Protein AF-A0A8T5QC05-F1 (afdb_monomer_lite)

Foldseek 3Di:
DDLLVLLVVLVVLVVPDDQAADPPCVPDVVRPRDHDQDDDPPDVQNVVDPPDDHDDDPVSDRDPQQPCADSVQAREDEDDAPVSVVPDDPRHDYDHDPPHDPVRVVVNVVD

Secondary structure (DSSP, 8-state):
--HHHHHHHHHHHHHT------TTTTT-TTS-SS------TT-TTTTT-TTSPPPP-GGGPPPSTTTT--TTSPEEEEE-SHHHHHT--TTEEEEE-TTS-HHHHHHHH--

pLDDT: mean 92.65, std 3.86, range [68.88, 96.19]

Structure (mmCIF, N/CA/C/O backbone):
data_AF-A0A8T5QC05-F1
#
_entry.id   AF-A0A8T5QC05-F1
#
loop_
_atom_site.group_PDB
_atom_site.id
_atom_site.type_symbol
_atom_site.label_atom_id
_atom_site.label_alt_id
_atom_site.label_comp_id
_atom_site.label_asym_id
_atom_site.label_entity_id
_atom_site.label_seq_id
_atom_site.pdbx_PDB_ins_code
_atom_site.Cartn_x
_atom_site.Cartn_y
_atom_site.Cartn_z
_atom_site.occupancy
_atom_site.B_iso_or_equiv
_atom_site.auth_seq_id
_atom_site.auth_comp_id
_atom_site.auth_asym_id
_atom_site.auth_atom_id
_atom_site.pdbx_PDB_model_num
ATOM 1 N N . MET A 1 1 ? -12.093 -22.118 -0.778 1.00 68.88 1 MET A N 1
ATOM 2 C CA . MET A 1 1 ? -10.761 -21.920 -0.164 1.00 68.88 1 MET A CA 1
ATOM 3 C C . MET A 1 1 ? -10.955 -20.990 1.009 1.00 68.88 1 MET A C 1
ATOM 5 O O . MET A 1 1 ? -11.491 -19.902 0.806 1.00 68.88 1 MET A O 1
ATOM 9 N N . GLU A 1 2 ? -10.566 -21.423 2.201 1.00 86.88 2 GLU A N 1
ATOM 10 C CA . GLU A 1 2 ? -10.813 -20.669 3.425 1.00 86.88 2 GLU A CA 1
ATOM 11 C C . GLU A 1 2 ? -10.069 -19.327 3.436 1.00 86.88 2 GLU A C 1
ATOM 13 O O . GLU A 1 2 ? -8.994 -19.164 2.840 1.00 86.88 2 GLU A O 1
ATOM 18 N N . LYS A 1 3 ? -10.634 -18.336 4.137 1.00 84.56 3 LYS A N 1
ATOM 19 C CA . LYS A 1 3 ? -10.082 -16.968 4.222 1.00 84.56 3 LYS A CA 1
ATOM 20 C C . LYS A 1 3 ? -8.624 -16.969 4.705 1.00 84.56 3 LYS A C 1
ATOM 22 O O . LYS A 1 3 ? -7.796 -16.204 4.200 1.00 84.56 3 LYS A O 1
ATOM 27 N N . ASN A 1 4 ? -8.298 -17.868 5.631 1.00 89.06 4 ASN A N 1
ATOM 28 C CA . ASN A 1 4 ? -6.956 -18.034 6.186 1.00 89.06 4 ASN A CA 1
ATOM 29 C C . ASN A 1 4 ? -5.946 -18.553 5.152 1.00 89.06 4 ASN A C 1
ATOM 31 O O . ASN A 1 4 ? -4.816 -18.059 5.085 1.00 89.06 4 ASN A O 1
ATOM 35 N N . ASP A 1 5 ? -6.352 -19.472 4.280 1.00 92.19 5 ASP A N 1
ATOM 36 C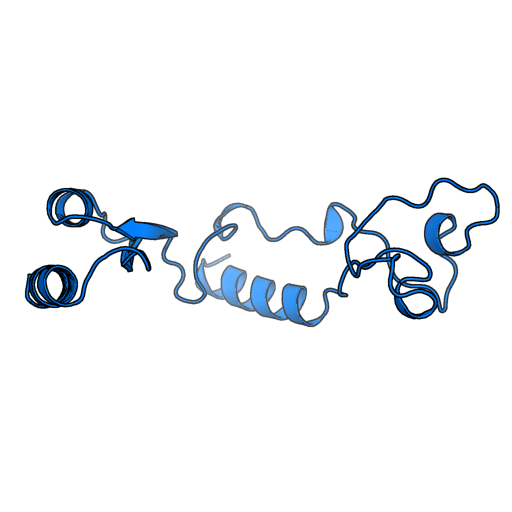 CA . ASP A 1 5 ? -5.483 -20.002 3.226 1.00 92.19 5 ASP A CA 1
ATOM 37 C C . ASP A 1 5 ? -5.204 -18.955 2.152 1.00 92.19 5 ASP A C 1
ATOM 39 O O . ASP A 1 5 ? -4.066 -18.796 1.696 1.00 92.19 5 ASP A O 1
ATOM 43 N N . LEU A 1 6 ? -6.214 -18.149 1.813 1.00 93.25 6 LEU A N 1
ATOM 44 C CA . LEU A 1 6 ? -6.046 -17.007 0.920 1.00 93.25 6 LEU A CA 1
ATOM 45 C C . LEU A 1 6 ? -5.050 -15.985 1.496 1.00 93.25 6 LEU A C 1
ATOM 47 O O . LEU A 1 6 ? -4.198 -15.472 0.761 1.00 93.25 6 LEU A O 1
ATOM 51 N N . LEU A 1 7 ? -5.092 -15.716 2.806 1.00 93.50 7 LEU A N 1
ATOM 52 C CA . LEU A 1 7 ? -4.121 -14.842 3.479 1.00 93.50 7 LEU A CA 1
ATOM 53 C C . LEU A 1 7 ? -2.693 -15.406 3.420 1.00 93.50 7 LEU A C 1
ATOM 55 O O . LEU A 1 7 ? -1.759 -14.663 3.084 1.00 93.50 7 LEU A O 1
ATOM 59 N N . LYS A 1 8 ? -2.514 -16.713 3.655 1.00 93.44 8 LYS A N 1
ATOM 60 C CA . LYS A 1 8 ? -1.215 -17.398 3.508 1.00 93.44 8 LYS A CA 1
ATOM 61 C C . LYS A 1 8 ? -0.698 -17.311 2.068 1.00 93.44 8 LYS A C 1
ATOM 63 O O . LYS A 1 8 ? 0.450 -16.915 1.836 1.00 93.44 8 LYS A O 1
ATOM 68 N N . LEU A 1 9 ? -1.560 -17.575 1.083 1.00 93.62 9 LEU A N 1
ATOM 69 C CA . LEU A 1 9 ? -1.239 -17.450 -0.340 1.00 93.62 9 LEU A CA 1
ATOM 70 C C . LEU A 1 9 ? -0.815 -16.020 -0.700 1.00 93.62 9 LEU A C 1
ATOM 72 O O . LEU A 1 9 ? 0.171 -15.819 -1.416 1.00 93.62 9 LEU A O 1
ATOM 76 N N . ARG A 1 10 ? -1.521 -15.007 -0.182 1.00 94.38 10 ARG A N 1
ATOM 77 C CA . ARG A 1 10 ? -1.174 -13.592 -0.376 1.00 94.38 10 ARG A CA 1
ATOM 78 C C . ARG A 1 10 ? 0.20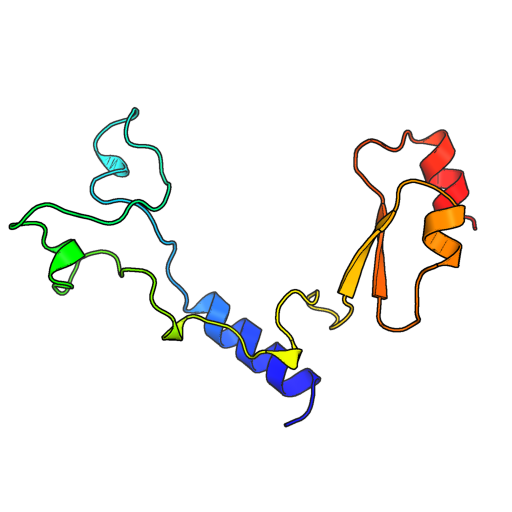9 -13.276 0.157 1.00 94.38 10 ARG A C 1
ATOM 80 O O . ARG A 1 10 ? 0.972 -12.624 -0.554 1.00 94.38 10 ARG A O 1
ATOM 87 N N . LYS A 1 11 ? 0.529 -13.739 1.370 1.00 94.25 11 LYS A N 1
ATOM 88 C CA . LYS A 1 11 ? 1.850 -13.558 1.985 1.00 94.25 11 LYS A CA 1
ATOM 89 C C . LYS A 1 11 ? 2.932 -14.137 1.071 1.00 94.25 11 LYS A C 1
ATOM 91 O O . LYS A 1 11 ? 3.820 -13.397 0.657 1.00 94.25 11 LYS A O 1
ATOM 96 N N . ARG A 1 12 ? 2.776 -15.390 0.626 1.00 94.25 12 ARG A N 1
ATOM 97 C CA . ARG A 1 12 ? 3.710 -16.062 -0.302 1.00 94.25 12 ARG A CA 1
ATOM 98 C C . ARG A 1 12 ? 3.853 -15.349 -1.655 1.00 94.25 12 ARG A C 1
ATOM 100 O O . ARG A 1 12 ? 4.949 -15.272 -2.203 1.00 94.25 12 ARG A O 1
ATOM 107 N N . ARG A 1 13 ? 2.762 -14.823 -2.224 1.00 94.19 13 ARG A N 1
ATOM 108 C CA . ARG A 1 13 ? 2.809 -14.067 -3.492 1.00 94.19 13 ARG A CA 1
ATOM 109 C C . ARG A 1 13 ? 3.475 -12.700 -3.325 1.00 94.19 13 ARG A C 1
ATOM 111 O O . ARG A 1 13 ? 4.191 -12.263 -4.220 1.00 94.19 13 ARG A O 1
ATOM 118 N N . LYS A 1 14 ? 3.237 -12.017 -2.201 1.00 92.88 14 LYS A N 1
ATOM 119 C CA . LYS A 1 14 ? 3.812 -10.697 -1.903 1.00 92.88 14 LYS A CA 1
ATOM 120 C C . LYS A 1 14 ? 5.309 -10.771 -1.615 1.00 92.88 14 LYS A C 1
ATOM 122 O O . LYS A 1 14 ? 6.011 -9.882 -2.072 1.00 92.88 14 LYS A O 1
ATOM 127 N N . THR A 1 15 ? 5.796 -11.817 -0.947 1.00 94.12 15 THR A N 1
ATOM 128 C CA . THR A 1 15 ? 7.241 -11.995 -0.700 1.00 94.12 15 THR A CA 1
ATOM 129 C C . THR A 1 15 ? 8.030 -12.187 -1.994 1.00 94.12 15 THR A C 1
ATOM 131 O O . THR A 1 15 ? 9.107 -11.628 -2.145 1.00 94.12 15 THR A O 1
ATOM 134 N N . LYS A 1 16 ? 7.470 -12.912 -2.970 1.00 93.38 16 LYS A N 1
ATOM 135 C CA . LYS A 1 16 ? 8.078 -13.092 -4.302 1.00 93.38 16 LYS A CA 1
ATOM 136 C C . LYS A 1 16 ? 7.898 -11.892 -5.238 1.00 93.38 16 LYS A C 1
ATOM 138 O O . LYS A 1 16 ? 8.464 -11.871 -6.331 1.00 93.38 16 LYS A O 1
ATOM 143 N N . LYS A 1 17 ? 7.058 -10.918 -4.875 1.00 94.94 17 LYS A N 1
ATOM 144 C CA . LYS A 1 17 ? 6.738 -9.781 -5.738 1.00 94.94 17 LYS A CA 1
ATOM 145 C C . LYS A 1 17 ? 7.923 -8.805 -5.759 1.00 94.94 17 LYS A C 1
ATOM 147 O O . LYS A 1 17 ? 8.301 -8.310 -4.702 1.00 94.94 17 LYS A O 1
ATOM 152 N N . PRO A 1 18 ? 8.470 -8.461 -6.937 1.00 94.12 18 PRO A N 1
ATOM 153 C CA . PRO A 1 18 ? 9.566 -7.508 -7.016 1.00 94.12 18 PRO A CA 1
ATOM 154 C C . PRO A 1 18 ? 9.096 -6.082 -6.709 1.00 94.12 18 PRO A C 1
ATOM 156 O O . PRO A 1 18 ? 7.941 -5.713 -6.947 1.00 94.12 18 PRO A O 1
ATOM 159 N N . ASN A 1 19 ? 10.034 -5.248 -6.261 1.00 94.44 19 ASN A N 1
ATOM 160 C CA . ASN A 1 19 ? 9.819 -3.810 -6.158 1.00 94.44 19 ASN A CA 1
ATOM 161 C C . ASN A 1 19 ? 9.782 -3.190 -7.560 1.00 94.44 19 ASN A C 1
ATOM 163 O O . ASN A 1 19 ? 10.777 -3.196 -8.290 1.00 94.44 19 ASN A O 1
ATOM 167 N N . PHE A 1 20 ? 8.632 -2.633 -7.940 1.00 95.88 20 PHE A N 1
ATOM 168 C CA . PHE A 1 20 ? 8.461 -1.985 -9.239 1.00 95.88 20 PHE A CA 1
ATOM 169 C C . PHE A 1 20 ? 9.086 -0.591 -9.233 1.00 95.88 20 PHE A C 1
ATOM 171 O O . PHE A 1 20 ? 8.517 0.372 -8.722 1.00 95.88 20 PHE A O 1
ATOM 178 N N . ILE A 1 21 ? 10.268 -0.484 -9.828 1.00 95.25 21 ILE A N 1
ATOM 179 C CA . ILE A 1 21 ? 11.066 0.742 -9.866 1.00 95.25 21 ILE A CA 1
ATOM 180 C C . ILE A 1 21 ? 11.339 1.102 -11.330 1.00 95.25 21 ILE A C 1
ATOM 182 O O . ILE A 1 21 ? 11.590 0.204 -12.135 1.00 95.25 21 ILE A O 1
ATOM 186 N N . ARG A 1 22 ? 11.308 2.398 -11.687 1.00 95.12 22 ARG A N 1
ATOM 187 C CA . ARG A 1 22 ? 11.676 2.853 -13.039 1.00 95.12 22 ARG A CA 1
ATOM 188 C C . ARG A 1 22 ? 13.093 2.416 -13.416 1.00 95.12 22 ARG A C 1
ATOM 190 O O . ARG A 1 22 ? 13.973 2.258 -12.565 1.00 95.12 22 ARG A O 1
ATOM 197 N N . GLN A 1 23 ? 13.301 2.273 -14.720 1.00 93.75 23 GLN A N 1
ATOM 198 C CA . GLN A 1 23 ? 14.616 2.057 -15.309 1.00 93.75 23 GLN A CA 1
ATOM 199 C C . GLN A 1 23 ? 15.596 3.164 -14.864 1.00 93.75 23 GLN A C 1
ATOM 201 O O . GLN A 1 23 ? 15.201 4.321 -14.710 1.00 93.75 23 GLN A O 1
ATOM 206 N N . ASP A 1 24 ? 16.857 2.780 -14.636 1.00 91.75 24 ASP A N 1
ATOM 207 C CA . ASP A 1 24 ? 17.990 3.675 -14.352 1.00 91.75 24 ASP A CA 1
ATOM 208 C C . ASP A 1 24 ? 17.851 4.580 -13.112 1.00 91.75 24 ASP A C 1
ATOM 210 O O . ASP A 1 24 ? 18.634 5.504 -12.917 1.00 91.75 24 ASP A O 1
ATOM 214 N N . SER A 1 25 ? 16.924 4.269 -12.195 1.00 93.69 25 SER A N 1
ATOM 215 C CA . SER A 1 25 ? 16.719 5.019 -10.936 1.00 93.69 25 SER A CA 1
ATOM 216 C C . SER A 1 25 ? 17.903 5.039 -9.973 1.00 93.69 25 SER A C 1
ATOM 218 O O . SER A 1 25 ? 17.855 5.715 -8.955 1.00 93.69 25 SER A O 1
ATOM 220 N N . HIS A 1 26 ? 18.901 4.199 -10.215 1.00 92.06 26 HIS A N 1
ATOM 221 C CA . HIS A 1 26 ? 20.122 4.121 -9.421 1.00 92.06 26 HIS A CA 1
ATOM 222 C C . HIS A 1 26 ? 21.242 4.984 -10.015 1.00 92.06 26 HIS A C 1
ATOM 224 O O . HIS A 1 26 ? 22.206 5.256 -9.318 1.00 92.06 26 HIS A O 1
ATOM 230 N N . LYS A 1 27 ? 21.113 5.426 -11.277 1.00 94.94 27 LYS A N 1
ATOM 231 C CA . LYS A 1 27 ? 22.162 6.166 -11.992 1.00 94.94 27 LYS A CA 1
ATOM 232 C C . LYS A 1 27 ? 22.136 7.669 -11.719 1.00 94.94 27 LYS A C 1
ATOM 234 O O . LYS A 1 27 ? 23.179 8.304 -11.728 1.00 94.94 27 LYS A O 1
ATOM 239 N N . LYS A 1 28 ? 20.951 8.257 -11.509 1.00 94.38 28 LYS A N 1
ATOM 240 C CA . LYS A 1 28 ? 20.773 9.709 -11.318 1.00 94.38 28 LYS A CA 1
ATOM 241 C C . LYS A 1 28 ? 19.838 9.999 -10.143 1.00 94.38 28 LYS A C 1
ATOM 243 O O . LYS A 1 28 ? 18.781 9.379 -10.039 1.00 94.38 28 LYS A O 1
ATOM 248 N N . LYS A 1 29 ? 20.173 10.987 -9.305 1.00 93.62 29 LYS A N 1
ATOM 249 C CA . LYS A 1 29 ? 19.373 11.367 -8.117 1.00 93.62 29 LYS A CA 1
ATOM 250 C C . LYS A 1 29 ? 17.971 11.886 -8.476 1.00 93.62 29 LYS A C 1
ATOM 252 O O . LYS A 1 29 ? 16.992 11.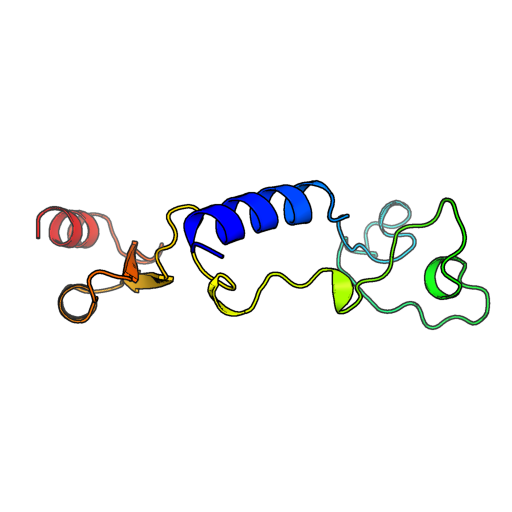545 -7.816 1.00 93.62 29 LYS A O 1
ATOM 257 N N . GLU A 1 30 ? 17.846 12.620 -9.579 1.00 94.50 30 GLU A N 1
ATOM 258 C CA . GLU A 1 30 ? 16.565 13.111 -10.122 1.00 94.50 30 GLU A CA 1
ATOM 259 C C . GLU A 1 30 ? 15.606 11.970 -10.508 1.00 94.50 30 GLU A C 1
ATOM 261 O O . GLU A 1 30 ? 14.373 12.094 -10.532 1.00 94.50 30 GLU A O 1
ATOM 266 N N . VAL A 1 31 ? 16.175 10.801 -10.808 1.00 94.31 31 VAL A N 1
ATOM 267 C CA . VAL A 1 31 ? 15.461 9.626 -11.285 1.00 94.31 31 VAL A CA 1
ATOM 268 C C . VAL A 1 31 ? 14.917 8.846 -10.082 1.00 94.31 31 VAL A C 1
ATOM 270 O O . VAL A 1 31 ? 15.362 7.750 -9.760 1.00 94.31 31 VAL A O 1
ATOM 273 N N . LYS A 1 32 ? 13.901 9.412 -9.412 1.00 94.06 32 LYS A N 1
ATOM 274 C CA . LYS A 1 32 ? 13.314 8.856 -8.172 1.00 94.06 32 LYS A CA 1
ATOM 275 C C . LYS A 1 32 ? 12.895 7.383 -8.301 1.00 94.06 32 LYS A C 1
ATOM 277 O O . LYS A 1 32 ? 12.348 6.979 -9.329 1.00 94.06 32 LYS A O 1
ATOM 282 N N . LYS A 1 33 ? 13.039 6.602 -7.221 1.00 94.31 33 LYS A N 1
ATOM 283 C CA . LYS A 1 33 ? 12.637 5.181 -7.117 1.00 94.31 33 LYS A CA 1
ATOM 284 C C . LYS A 1 33 ? 11.104 4.988 -7.109 1.00 94.31 33 LYS A C 1
ATOM 286 O O . LYS A 1 33 ? 10.528 4.519 -6.138 1.00 94.31 33 LYS A O 1
ATOM 291 N N . ARG A 1 34 ? 10.432 5.351 -8.203 1.00 95.06 34 ARG A N 1
ATOM 292 C CA . ARG A 1 34 ? 8.988 5.162 -8.439 1.00 95.06 34 ARG A CA 1
ATOM 293 C C . ARG A 1 34 ? 8.755 4.445 -9.762 1.00 95.06 34 ARG A C 1
ATOM 295 O O . ARG A 1 34 ? 9.605 4.520 -10.648 1.00 95.06 34 ARG A O 1
ATOM 302 N N . TRP A 1 35 ? 7.620 3.773 -9.920 1.00 95.69 35 TRP A N 1
ATOM 303 C CA . TRP A 1 35 ? 7.261 3.154 -11.194 1.00 95.69 35 TRP A CA 1
ATOM 304 C C . TRP A 1 35 ? 6.895 4.215 -12.244 1.00 95.69 35 TRP A C 1
ATOM 306 O O . TRP A 1 35 ? 6.124 5.137 -11.978 1.00 95.69 35 TRP A O 1
ATOM 316 N N . ARG A 1 36 ? 7.436 4.070 -13.455 1.00 95.31 36 ARG A N 1
ATOM 317 C CA . ARG A 1 36 ? 7.002 4.765 -14.674 1.00 95.31 36 ARG A CA 1
ATOM 318 C C . ARG A 1 36 ? 7.129 3.775 -15.827 1.00 95.31 36 ARG A C 1
ATOM 320 O O . ARG A 1 36 ? 8.140 3.078 -15.915 1.00 95.31 36 ARG A O 1
ATOM 327 N N . ARG A 1 37 ? 6.113 3.702 -16.691 1.00 95.31 37 ARG A N 1
ATOM 328 C CA . ARG A 1 37 ? 6.115 2.791 -17.843 1.00 95.31 37 ARG A CA 1
ATOM 329 C C . ARG A 1 37 ? 7.259 3.173 -18.801 1.00 95.31 37 ARG A C 1
ATOM 331 O O . ARG A 1 37 ? 7.296 4.329 -19.221 1.00 95.31 37 ARG A O 1
ATOM 338 N N . PRO A 1 38 ? 8.171 2.248 -19.157 1.00 95.81 38 PRO A N 1
ATOM 339 C CA . PRO A 1 38 ? 9.204 2.519 -20.152 1.00 95.81 38 PRO A CA 1
ATOM 340 C C . PRO A 1 38 ? 8.564 2.641 -21.539 1.00 95.81 38 PRO A C 1
ATOM 342 O O . PRO A 1 38 ? 7.797 1.769 -21.946 1.00 95.81 38 PRO A O 1
ATOM 345 N N . LYS A 1 39 ? 8.868 3.728 -22.252 1.00 95.81 39 LYS A N 1
ATOM 346 C CA . LYS A 1 39 ? 8.295 4.019 -23.577 1.00 95.81 39 LYS A CA 1
ATOM 347 C C . LYS A 1 39 ? 9.285 3.829 -24.732 1.00 95.81 39 LYS A C 1
ATOM 349 O O . LYS A 1 39 ? 8.855 3.528 -25.834 1.00 95.81 39 LYS A O 1
ATOM 354 N N . GLY A 1 40 ? 10.591 3.961 -24.481 1.00 95.44 40 GLY A N 1
ATOM 355 C CA . GLY A 1 40 ? 11.613 3.928 -25.532 1.00 95.44 40 GLY A CA 1
ATOM 356 C C . GLY A 1 40 ? 11.669 2.604 -26.301 1.00 95.44 40 GLY A C 1
ATOM 357 O O . GLY A 1 40 ? 11.556 1.522 -25.711 1.00 95.44 40 GLY A O 1
ATOM 358 N N . LEU A 1 41 ? 11.898 2.696 -27.614 1.00 96.06 41 LEU A N 1
ATOM 359 C CA . LEU A 1 41 ? 11.941 1.555 -28.532 1.00 96.06 41 LEU A CA 1
ATOM 360 C C . LEU A 1 41 ? 12.985 0.513 -28.098 1.00 96.06 41 LEU A C 1
ATOM 362 O O . LEU A 1 41 ? 12.667 -0.667 -27.968 1.00 96.06 41 LEU A O 1
ATOM 366 N N . GLN A 1 42 ? 14.192 0.961 -27.749 1.00 95.94 42 GLN A N 1
ATOM 367 C CA . GLN A 1 42 ? 15.311 0.098 -27.357 1.00 95.94 42 GLN A CA 1
ATOM 368 C C . GLN A 1 42 ? 15.321 -0.298 -25.867 1.00 95.94 42 GLN A C 1
ATOM 370 O O . GLN A 1 42 ? 16.243 -0.989 -25.423 1.00 95.94 42 GLN A O 1
ATOM 375 N N . SER A 1 43 ? 14.322 0.109 -25.070 1.00 95.88 43 SER A N 1
ATOM 376 C CA . SER A 1 43 ? 14.292 -0.202 -23.635 1.00 95.88 43 SER A CA 1
ATOM 377 C C . SER A 1 43 ? 14.174 -1.710 -23.403 1.00 95.88 43 SER A C 1
ATOM 379 O O . SER A 1 43 ? 13.147 -2.329 -23.683 1.00 95.88 43 SER A O 1
ATOM 381 N N . LYS A 1 44 ? 15.214 -2.311 -22.817 1.00 95.75 44 LYS A N 1
ATOM 382 C CA . LYS A 1 44 ? 15.235 -3.750 -22.513 1.00 95.75 44 LYS A CA 1
ATOM 383 C C . LYS A 1 44 ? 14.223 -4.142 -21.430 1.00 95.75 44 LYS A C 1
ATOM 385 O O . LYS A 1 44 ? 13.730 -5.265 -21.441 1.00 95.75 44 LYS A O 1
ATOM 390 N N . MET A 1 45 ? 13.861 -3.198 -20.553 1.00 95.81 45 MET A N 1
ATOM 391 C CA . MET A 1 45 ? 12.781 -3.366 -19.576 1.00 95.81 45 MET A CA 1
ATOM 392 C C . MET A 1 45 ? 11.407 -3.414 -20.261 1.00 95.81 45 MET A C 1
ATOM 394 O O . MET A 1 45 ? 10.589 -4.258 -1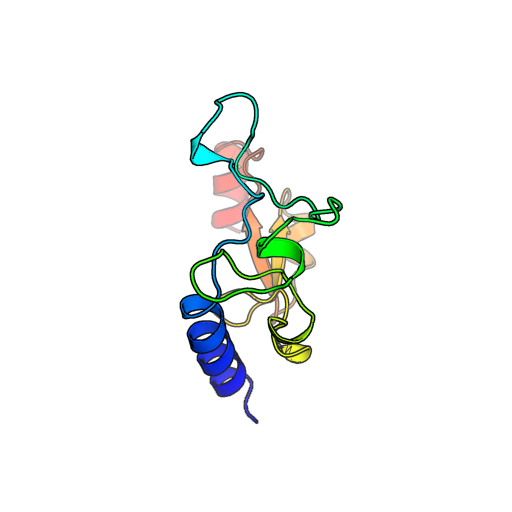9.908 1.00 95.81 45 MET A O 1
ATOM 398 N N . ARG A 1 46 ? 11.165 -2.563 -21.276 1.00 96.12 46 ARG A N 1
ATOM 399 C CA . ARG A 1 46 ? 9.941 -2.607 -22.105 1.00 96.12 46 ARG A CA 1
ATOM 400 C C . ARG A 1 46 ? 9.817 -3.933 -22.854 1.00 96.12 46 ARG A C 1
ATOM 402 O O . ARG A 1 46 ? 8.731 -4.492 -22.911 1.00 96.12 46 ARG A O 1
ATOM 409 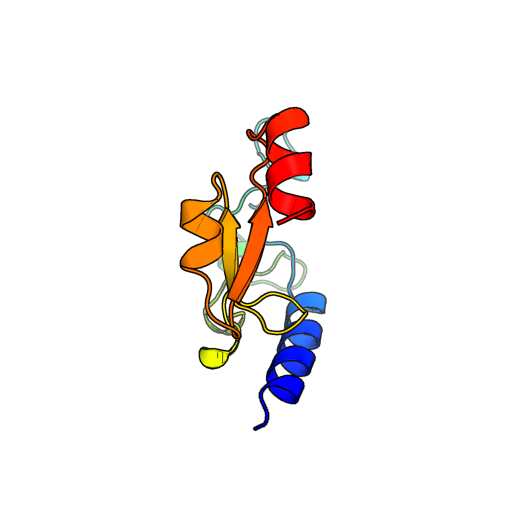N N . LEU A 1 47 ? 10.937 -4.428 -23.381 1.00 95.88 47 LEU A N 1
ATOM 410 C CA . LEU A 1 47 ? 11.044 -5.714 -24.078 1.00 95.88 47 LEU A CA 1
ATOM 411 C C . LEU A 1 47 ? 11.087 -6.928 -23.129 1.00 95.88 47 LEU A C 1
ATOM 413 O O . LEU A 1 47 ? 11.255 -8.049 -23.593 1.00 95.88 47 LEU A O 1
ATOM 417 N N . CYS A 1 48 ? 10.983 -6.725 -21.810 1.00 94.94 48 CYS A N 1
ATOM 418 C CA . CYS A 1 48 ? 10.994 -7.790 -20.803 1.00 94.94 48 CYS A CA 1
ATOM 419 C C . CYS A 1 48 ? 12.210 -8.743 -20.871 1.00 94.94 48 CYS A C 1
ATOM 421 O O . CYS A 1 48 ? 12.094 -9.912 -20.493 1.00 94.94 48 CYS A O 1
ATOM 423 N N . LYS A 1 49 ? 13.388 -8.261 -21.301 1.00 96.19 49 LYS A N 1
ATOM 424 C CA . LYS A 1 49 ? 14.603 -9.093 -21.390 1.00 96.19 49 LYS A CA 1
ATOM 425 C C . LYS A 1 49 ? 15.061 -9.594 -20.010 1.00 96.19 49 LYS A C 1
ATOM 427 O O . LYS A 1 49 ? 14.916 -8.900 -18.999 1.00 96.19 49 LYS A O 1
ATOM 432 N N . ARG A 1 50 ? 15.656 -10.794 -19.968 1.00 94.81 50 ARG A N 1
ATOM 433 C CA . ARG A 1 50 ? 16.283 -11.373 -18.761 1.00 94.81 50 ARG A CA 1
ATOM 434 C C . ARG A 1 50 ? 17.367 -10.428 -18.214 1.00 94.81 50 ARG A C 1
ATOM 436 O O . ARG A 1 50 ? 18.011 -9.719 -18.978 1.00 94.81 50 ARG A O 1
ATOM 443 N N . GLY A 1 51 ? 17.526 -10.388 -16.890 1.00 93.00 51 GLY A N 1
ATOM 444 C CA . GLY A 1 51 ? 18.477 -9.505 -16.195 1.00 93.00 51 GLY A CA 1
ATOM 445 C C . GLY A 1 51 ? 17.938 -8.107 -15.867 1.00 93.00 51 GLY A C 1
ATOM 446 O O . GLY A 1 51 ? 18.460 -7.444 -14.976 1.00 93.00 51 GLY A O 1
ATOM 447 N N . TYR A 1 52 ? 16.846 -7.672 -16.504 1.00 93.69 52 TYR A N 1
ATOM 448 C CA . TYR A 1 52 ? 16.199 -6.393 -16.199 1.00 93.69 52 TYR A CA 1
ATOM 449 C C . TYR A 1 52 ? 15.033 -6.550 -15.213 1.00 93.69 52 TYR A C 1
ATOM 451 O O . TYR A 1 52 ? 14.428 -7.617 -15.074 1.00 93.69 52 TYR A O 1
ATOM 459 N N . LYS A 1 53 ? 14.700 -5.452 -14.520 1.00 93.25 53 LYS A N 1
ATOM 460 C CA . LYS A 1 53 ? 13.578 -5.400 -13.569 1.00 93.25 53 LYS A CA 1
ATOM 461 C C . LYS A 1 53 ? 12.258 -5.747 -14.264 1.00 93.25 53 LYS A C 1
ATOM 463 O O . LYS A 1 53 ? 12.023 -5.359 -15.405 1.00 93.25 53 LYS A O 1
ATOM 468 N N . LYS A 1 54 ? 11.373 -6.453 -13.557 1.00 94.25 54 LYS A N 1
ATOM 469 C CA . LYS A 1 54 ? 10.057 -6.845 -14.082 1.00 94.25 54 LYS A CA 1
ATOM 470 C C . LYS A 1 54 ? 9.091 -5.658 -14.113 1.00 94.25 54 LYS A C 1
ATOM 472 O O . LYS A 1 54 ? 9.065 -4.841 -13.192 1.00 94.25 54 LYS A O 1
ATOM 477 N N . CYS A 1 55 ? 8.262 -5.611 -15.152 1.00 94.88 55 CYS A N 1
ATOM 478 C CA . CYS A 1 55 ? 7.146 -4.677 -15.258 1.00 94.88 55 CYS A CA 1
ATOM 479 C C . CYS A 1 55 ? 5.944 -5.167 -14.422 1.00 94.88 55 CYS A C 1
ATOM 481 O O . CYS A 1 55 ? 5.713 -6.375 -14.334 1.00 94.88 55 CYS A O 1
ATOM 483 N N . PRO A 1 56 ? 5.151 -4.261 -13.824 1.00 96.19 56 PRO A N 1
ATOM 484 C CA . PRO A 1 56 ? 3.895 -4.613 -13.193 1.00 96.19 56 PRO A CA 1
ATOM 485 C C . PRO A 1 56 ? 2.906 -5.129 -14.237 1.00 96.19 56 PRO A C 1
ATOM 487 O O . PRO A 1 56 ? 2.762 -4.567 -15.321 1.00 96.19 56 PRO A O 1
ATOM 490 N N . SER A 1 57 ? 2.201 -6.190 -13.868 1.00 94.94 57 SER A N 1
ATOM 491 C CA . SER A 1 57 ? 1.138 -6.827 -14.639 1.00 94.94 57 SER A CA 1
ATOM 492 C C . SER A 1 57 ? -0.009 -7.227 -13.708 1.00 94.94 57 SER A C 1
ATOM 494 O O . SER A 1 57 ? 0.152 -7.265 -12.480 1.00 94.94 57 SER A O 1
ATOM 496 N N . GLN A 1 58 ? -1.169 -7.547 -14.285 1.00 94.56 58 GLN A N 1
ATOM 497 C CA . GLN A 1 58 ? -2.348 -7.972 -13.523 1.00 94.56 58 GLN A CA 1
ATOM 498 C C . GLN A 1 58 ? -2.109 -9.277 -12.740 1.00 94.56 58 GLN A C 1
ATOM 500 O O . GLN A 1 58 ? -2.698 -9.467 -11.680 1.00 94.56 58 GLN A O 1
ATOM 505 N N . GLY A 1 59 ? -1.178 -10.133 -13.179 1.00 93.50 59 GLY A N 1
ATOM 506 C CA . GLY A 1 59 ? -0.838 -11.389 -12.495 1.00 93.50 59 GLY A CA 1
ATOM 507 C C . GLY A 1 59 ? -0.267 -11.214 -11.080 1.00 93.50 59 GLY A C 1
ATOM 508 O O . GLY A 1 59 ? -0.376 -12.110 -10.249 1.00 93.50 59 GLY A O 1
ATOM 509 N N . TYR A 1 60 ? 0.273 -10.036 -10.745 1.00 94.62 60 TYR A N 1
ATOM 510 C CA . TYR A 1 60 ? 0.744 -9.726 -9.386 1.00 94.62 60 TYR A CA 1
ATOM 511 C C . TYR A 1 60 ? -0.378 -9.322 -8.412 1.00 94.62 60 TYR A C 1
ATOM 513 O O . TYR A 1 60 ? -0.101 -8.875 -7.288 1.00 94.62 60 TYR A O 1
ATOM 521 N N . ARG A 1 61 ? -1.643 -9.404 -8.840 1.00 93.69 61 ARG A N 1
ATOM 522 C CA . ARG A 1 61 ? -2.811 -9.051 -8.030 1.00 93.69 61 ARG A CA 1
ATOM 523 C C . ARG A 1 61 ? -3.073 -10.128 -6.971 1.00 93.69 61 ARG A C 1
ATOM 525 O O . ARG A 1 61 ? -2.871 -11.321 -7.188 1.00 93.69 61 ARG A O 1
ATOM 532 N N . SER A 1 62 ? -3.518 -9.698 -5.792 1.00 93.19 62 SER A N 1
ATOM 533 C CA . SER A 1 62 ? -4.019 -10.613 -4.761 1.00 93.19 62 SER A CA 1
ATOM 534 C C . SER A 1 62 ? -5.454 -11.056 -5.080 1.00 93.19 62 SER A C 1
ATOM 536 O O . SER A 1 62 ? -6.165 -10.303 -5.767 1.00 93.19 62 SER A O 1
ATOM 538 N N . PRO A 1 63 ? -5.906 -12.212 -4.552 1.00 93.62 63 PRO A N 1
ATOM 539 C CA . PRO A 1 63 ? -7.310 -12.620 -4.625 1.00 93.62 63 PRO A CA 1
ATOM 540 C C . PRO A 1 63 ? -8.250 -11.495 -4.170 1.00 93.62 63 PRO A C 1
ATOM 542 O O . PRO A 1 63 ? -7.855 -10.671 -3.342 1.00 93.62 63 PRO A O 1
ATOM 545 N N . SER A 1 64 ? -9.448 -11.423 -4.753 1.00 91.81 64 SER A N 1
ATOM 546 C CA . SER A 1 64 ? -10.422 -10.340 -4.531 1.00 91.81 64 SER A CA 1
ATOM 547 C C . SER A 1 64 ? -10.842 -10.228 -3.068 1.00 91.81 64 SER A C 1
ATOM 549 O O . SER A 1 64 ? -10.685 -9.158 -2.492 1.00 91.81 64 SER A O 1
ATOM 551 N N . ILE A 1 65 ? -11.261 -11.345 -2.471 1.00 91.88 65 ILE A N 1
ATOM 552 C CA . ILE A 1 65 ? -11.843 -11.438 -1.120 1.00 91.88 65 ILE A CA 1
ATOM 553 C C . ILE A 1 65 ? -10.929 -10.835 -0.041 1.00 91.88 65 ILE A C 1
ATOM 555 O O . ILE A 1 65 ? -11.375 -10.157 0.871 1.00 91.88 65 ILE A O 1
ATOM 559 N N . ILE A 1 66 ? -9.622 -11.065 -0.155 1.00 93.06 66 ILE A N 1
ATOM 560 C CA . ILE A 1 66 ? -8.613 -10.662 0.843 1.00 93.06 66 ILE A CA 1
ATOM 561 C C . ILE A 1 66 ? -7.820 -9.411 0.441 1.00 93.06 66 ILE A C 1
ATOM 563 O O . ILE A 1 66 ? -6.790 -9.076 1.046 1.00 93.06 66 ILE A O 1
ATOM 567 N N . ARG A 1 67 ? -8.200 -8.760 -0.660 1.00 92.12 67 ARG A N 1
ATOM 568 C CA . ARG A 1 67 ? -7.518 -7.560 -1.145 1.00 92.12 67 ARG A CA 1
ATOM 569 C C . ARG A 1 67 ? -7.836 -6.400 -0.204 1.00 92.12 67 ARG A C 1
ATOM 571 O O . ARG A 1 67 ? -8.984 -6.192 0.140 1.00 92.12 67 ARG A O 1
ATOM 578 N N . GLY A 1 68 ? -6.816 -5.654 0.214 1.00 90.25 68 GLY A N 1
ATOM 579 C CA . GLY A 1 68 ? -6.991 -4.516 1.127 1.00 90.25 68 GLY A CA 1
ATOM 580 C C . GLY A 1 68 ? -7.107 -4.883 2.611 1.00 90.25 68 GLY A C 1
ATOM 581 O O . GLY A 1 68 ? -6.872 -4.022 3.446 1.00 90.25 68 GLY A O 1
ATOM 582 N N . LEU A 1 69 ? -7.356 -6.151 2.955 1.00 93.94 69 LEU A N 1
ATOM 583 C CA . LEU A 1 69 ? -7.411 -6.588 4.356 1.00 93.94 69 LEU A CA 1
ATOM 584 C C . LEU A 1 69 ? -6.037 -6.547 5.040 1.00 93.94 69 LEU A C 1
ATOM 586 O O . LEU A 1 69 ? -5.002 -6.795 4.407 1.00 93.94 69 LEU A O 1
ATOM 590 N N . HIS A 1 70 ? -6.021 -6.335 6.351 1.00 92.44 70 HIS A N 1
ATOM 591 C CA . HIS A 1 70 ? -4.827 -6.462 7.180 1.00 92.44 70 HIS A CA 1
ATOM 592 C C . HIS A 1 70 ? -4.321 -7.923 7.231 1.00 92.44 70 HIS A C 1
ATOM 594 O O . HIS A 1 70 ? -4.960 -8.840 6.706 1.00 92.44 70 HIS A O 1
ATOM 600 N N . SER A 1 71 ? -3.136 -8.175 7.797 1.00 89.12 71 SER A N 1
ATOM 601 C CA . SER A 1 71 ? -2.606 -9.540 7.977 1.00 89.12 71 SER A CA 1
ATOM 602 C C . SER A 1 71 ? -3.503 -10.402 8.868 1.00 89.12 71 SER A C 1
ATOM 604 O O . SER A 1 71 ? -3.593 -11.602 8.632 1.00 89.12 71 SER A O 1
ATOM 606 N N . THR A 1 72 ? -4.212 -9.774 9.808 1.00 88.94 72 THR A N 1
ATOM 607 C CA . THR A 1 72 ? -5.226 -10.387 10.683 1.00 88.94 72 THR A CA 1
ATOM 608 C C . THR A 1 72 ? -6.527 -10.739 9.956 1.00 88.94 72 THR A C 1
ATOM 610 O O . THR A 1 72 ? -7.376 -11.417 10.516 1.00 88.94 72 THR A O 1
ATOM 613 N N . GLY A 1 73 ? -6.711 -10.290 8.709 1.00 90.25 73 GLY A N 1
ATOM 614 C CA . GLY A 1 73 ? -7.932 -10.541 7.941 1.00 90.25 73 GLY A CA 1
ATOM 615 C C . GLY A 1 73 ? -9.085 -9.573 8.219 1.00 90.25 73 GLY A C 1
ATOM 616 O O . GLY A 1 73 ? -10.165 -9.772 7.660 1.00 90.25 73 GLY A O 1
ATOM 617 N N . LEU A 1 74 ? -8.857 -8.531 9.022 1.00 93.00 74 LEU A N 1
ATOM 618 C CA . LEU A 1 74 ? -9.801 -7.432 9.244 1.00 93.00 74 LEU A CA 1
ATOM 619 C C . LEU A 1 74 ? -9.609 -6.320 8.205 1.00 93.00 74 LEU A C 1
ATOM 621 O O . LEU A 1 74 ? -8.494 -6.111 7.708 1.00 93.00 74 LEU A O 1
ATOM 625 N N . ALA A 1 75 ? -10.682 -5.609 7.866 1.00 93.06 75 ALA A N 1
ATOM 626 C CA . ALA A 1 75 ? -10.615 -4.433 7.002 1.00 93.06 75 ALA A CA 1
ATOM 627 C C . ALA A 1 75 ? -10.186 -3.200 7.824 1.00 93.06 75 ALA A C 1
ATOM 629 O O . ALA A 1 75 ? -10.846 -2.880 8.807 1.00 93.06 75 ALA A O 1
ATOM 630 N N . PRO A 1 76 ? -9.074 -2.525 7.486 1.00 93.50 76 PRO A N 1
ATOM 631 C CA . PRO A 1 76 ? -8.605 -1.385 8.268 1.00 93.50 76 PRO A CA 1
ATOM 632 C C . PRO A 1 76 ? -9.495 -0.151 8.057 1.00 93.50 76 PRO A C 1
ATOM 634 O O . PRO A 1 76 ? -9.663 0.297 6.922 1.00 93.50 76 PRO A O 1
ATOM 637 N N . VAL A 1 77 ? -9.991 0.434 9.147 1.00 94.06 77 VAL A N 1
ATOM 638 C CA . VAL A 1 77 ? -10.793 1.668 9.164 1.00 94.06 77 VAL A CA 1
ATOM 639 C C . VAL A 1 77 ? -10.043 2.744 9.942 1.00 94.06 77 VAL A C 1
ATOM 641 O O . VAL A 1 77 ? -9.577 2.510 11.056 1.0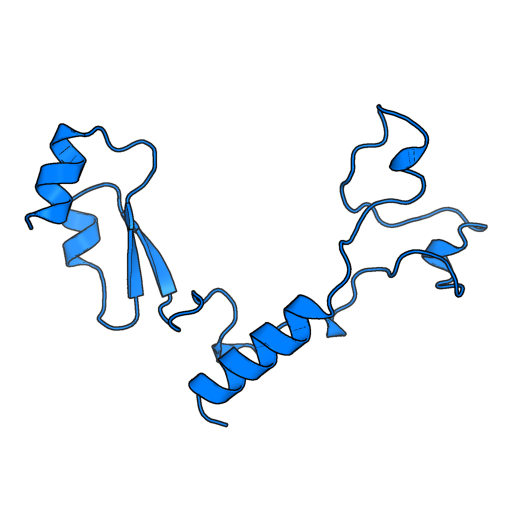0 94.06 77 VAL A O 1
ATOM 644 N N . ILE A 1 78 ? -9.903 3.935 9.357 1.00 93.69 78 ILE A N 1
ATOM 645 C CA . ILE A 1 78 ? -9.218 5.057 10.008 1.00 93.69 78 ILE A CA 1
ATOM 646 C C . ILE A 1 78 ? -10.182 5.747 10.979 1.00 93.69 78 ILE A C 1
ATOM 648 O O . ILE A 1 78 ? -11.231 6.254 10.582 1.00 93.69 78 ILE A O 1
ATOM 652 N N . VAL A 1 79 ? -9.798 5.805 12.251 1.00 94.12 79 VAL A N 1
ATOM 653 C CA . VAL A 1 79 ? -10.597 6.370 13.342 1.00 94.12 79 VAL A CA 1
ATOM 654 C C . VAL A 1 79 ? -9.994 7.691 13.806 1.00 94.12 79 VAL A C 1
ATOM 656 O O . VAL A 1 79 ? -8.805 7.768 14.127 1.00 94.12 79 VAL A O 1
ATOM 659 N N . CYS A 1 80 ? -10.838 8.722 13.879 1.00 92.69 80 CYS A N 1
ATOM 660 C CA . CYS A 1 80 ? -10.464 10.055 14.357 1.00 92.69 80 CYS A CA 1
ATOM 661 C C . CYS A 1 80 ? -11.266 10.504 15.594 1.00 92.69 80 CYS A C 1
ATOM 663 O O . CYS A 1 80 ? -10.883 11.475 16.244 1.00 92.69 80 CYS A O 1
ATOM 665 N N . SER A 1 81 ? -12.386 9.843 15.907 1.00 90.81 81 SER A N 1
ATOM 666 C CA . SER A 1 81 ? -13.334 10.234 16.960 1.00 90.81 81 SER A CA 1
ATOM 667 C C . SER A 1 81 ? -14.114 9.024 17.492 1.00 90.81 81 SER A C 1
ATOM 669 O O . SER A 1 81 ? -14.133 7.976 16.848 1.00 90.81 81 SER A O 1
ATOM 671 N N . LYS A 1 82 ? -14.788 9.177 18.642 1.00 90.12 82 LYS A N 1
ATOM 672 C CA . LYS A 1 82 ? -15.596 8.114 19.277 1.00 90.12 82 LYS A CA 1
ATOM 673 C C . LYS A 1 82 ? -16.747 7.638 18.384 1.00 90.12 82 LYS A C 1
ATOM 675 O O . LYS A 1 82 ? -16.910 6.446 18.173 1.00 90.12 82 LYS A O 1
ATOM 680 N N . ARG A 1 83 ? -17.420 8.569 17.701 1.00 90.38 83 ARG A N 1
ATOM 681 C CA . ARG A 1 83 ? -18.464 8.258 16.704 1.00 90.38 83 ARG A CA 1
ATOM 682 C C . ARG A 1 83 ? -17.972 7.350 15.574 1.00 90.38 83 ARG A C 1
ATOM 684 O O . ARG A 1 83 ? -18.765 6.640 14.968 1.00 90.38 83 ARG A O 1
ATOM 691 N N . ASN A 1 84 ? -16.680 7.405 15.239 1.00 88.94 84 ASN A N 1
ATOM 692 C CA . ASN A 1 84 ? -16.115 6.508 14.235 1.00 88.94 84 ASN A CA 1
ATOM 693 C C . ASN A 1 84 ? -15.883 5.102 14.798 1.00 88.94 84 ASN A C 1
ATOM 695 O O . ASN A 1 84 ? -15.945 4.172 14.009 1.00 88.94 84 ASN A O 1
ATOM 699 N N . LEU A 1 85 ? -15.627 4.946 16.104 1.00 87.25 85 LEU A N 1
ATOM 700 C CA . LEU A 1 85 ? -15.514 3.635 16.759 1.00 87.25 85 LEU A CA 1
ATOM 701 C C . LEU A 1 85 ? -16.864 2.923 16.816 1.00 87.25 85 LEU A C 1
ATOM 703 O O . LEU A 1 85 ? -16.942 1.755 16.465 1.00 87.25 85 LEU A O 1
ATOM 707 N N . GLU A 1 86 ? -17.925 3.640 17.180 1.00 89.25 86 GLU A N 1
ATOM 708 C CA . GLU A 1 86 ? -19.287 3.088 17.277 1.00 89.25 86 GLU A CA 1
ATOM 709 C C . GLU A 1 86 ? -19.798 2.513 15.945 1.00 89.25 86 GLU A C 1
ATOM 711 O O . GLU A 1 86 ? -20.629 1.611 15.924 1.00 89.25 86 GLU A O 1
ATOM 716 N N . LYS A 1 87 ? -19.287 3.018 14.817 1.00 89.38 87 LYS A N 1
ATOM 717 C CA . LYS A 1 87 ? -19.669 2.576 13.467 1.00 89.38 87 LYS A CA 1
ATOM 718 C C . LYS A 1 87 ? -18.910 1.338 12.977 1.00 89.38 87 LYS A C 1
ATOM 720 O O . LYS A 1 87 ? -19.180 0.886 11.868 1.00 89.38 87 LYS A O 1
ATOM 725 N N . ILE A 1 88 ? -17.946 0.823 13.741 1.00 90.00 88 ILE A N 1
ATOM 726 C CA . ILE A 1 88 ? -17.087 -0.289 13.316 1.00 90.00 88 ILE A CA 1
ATOM 727 C C . ILE A 1 88 ? -17.799 -1.622 13.520 1.00 90.00 88 ILE A C 1
ATOM 729 O O . ILE A 1 88 ? -18.314 -1.926 14.593 1.00 90.00 88 ILE A O 1
ATOM 733 N N . SER A 1 89 ? -17.771 -2.455 12.483 1.00 90.62 89 SER A N 1
ATOM 734 C CA . SER A 1 89 ? -18.273 -3.828 12.543 1.00 90.62 89 SER A CA 1
ATOM 735 C C . SER A 1 89 ? -17.210 -4.818 13.048 1.00 90.62 89 SER A C 1
ATOM 737 O O . SER A 1 89 ? -16.008 -4.575 12.967 1.00 90.62 89 SER A O 1
ATOM 739 N N . LYS A 1 90 ? -17.627 -6.015 13.486 1.00 87.38 90 LYS A N 1
ATOM 740 C CA . LYS A 1 90 ? -16.723 -7.084 13.977 1.00 87.38 90 LYS A CA 1
ATOM 741 C C . LYS A 1 90 ? -15.654 -7.535 12.959 1.00 87.38 90 LYS A C 1
ATOM 743 O O . LYS A 1 90 ? -14.647 -8.125 13.340 1.00 87.38 90 LYS A O 1
ATOM 748 N N . ASN A 1 91 ? -15.868 -7.280 11.666 1.00 88.75 91 ASN A N 1
ATOM 749 C CA . ASN A 1 91 ? -14.949 -7.653 10.583 1.00 88.75 91 ASN A CA 1
ATOM 750 C C . ASN A 1 91 ? -13.949 -6.542 10.211 1.00 88.75 91 ASN A C 1
ATOM 752 O O . ASN A 1 91 ? -13.090 -6.739 9.340 1.00 88.75 91 ASN A O 1
ATOM 756 N N . GLU A 1 92 ? -14.047 -5.390 10.863 1.00 92.94 92 GLU A N 1
ATOM 757 C CA . GLU A 1 92 ? -13.204 -4.221 10.656 1.00 92.94 92 GLU A CA 1
ATOM 758 C C . GLU A 1 92 ? -12.240 -4.034 11.831 1.00 92.94 92 GLU A C 1
ATOM 760 O O . GLU A 1 92 ? -12.489 -4.450 12.958 1.00 92.94 92 GLU A O 1
ATOM 765 N N . GLY A 1 93 ? -11.080 -3.449 11.546 1.00 91.38 93 GLY A N 1
ATOM 766 C CA . GLY A 1 93 ? -10.063 -3.126 12.538 1.00 91.38 93 GLY A CA 1
ATOM 767 C C . GLY A 1 93 ? -9.864 -1.620 12.616 1.00 91.38 93 GLY A C 1
ATOM 768 O O . GLY A 1 93 ? -9.614 -0.979 11.593 1.00 91.38 93 GLY A O 1
ATOM 769 N N . ALA A 1 94 ? -9.930 -1.064 13.822 1.00 92.62 94 ALA A N 1
ATOM 770 C CA . ALA A 1 94 ? -9.691 0.352 14.063 1.00 92.62 94 ALA A CA 1
ATOM 771 C C . ALA A 1 94 ? -8.196 0.701 13.941 1.00 92.62 94 ALA A C 1
ATOM 773 O O . ALA A 1 94 ? -7.346 0.111 14.607 1.00 92.62 94 ALA A O 1
ATOM 774 N N . ILE A 1 95 ? -7.867 1.703 13.122 1.00 93.50 95 ILE A N 1
ATOM 775 C CA . ILE A 1 95 ? -6.547 2.341 13.071 1.00 93.50 95 ILE A CA 1
ATOM 776 C C . ILE A 1 95 ? -6.712 3.798 13.495 1.00 93.50 95 ILE A C 1
ATOM 778 O O . ILE A 1 95 ? -7.268 4.610 12.758 1.00 93.50 95 ILE A O 1
ATOM 782 N N . ILE A 1 96 ? -6.195 4.149 14.672 1.00 93.81 96 ILE A N 1
ATOM 783 C CA . ILE A 1 96 ? -6.233 5.531 15.165 1.00 93.81 96 ILE A CA 1
ATOM 784 C C . ILE A 1 96 ? -5.320 6.406 14.299 1.00 93.81 96 ILE A C 1
ATOM 786 O O . ILE A 1 96 ? -4.120 6.138 14.172 1.00 93.81 96 ILE A O 1
ATOM 790 N N . ALA A 1 97 ? -5.878 7.471 13.719 1.00 94.81 97 ALA A N 1
ATOM 791 C CA . ALA A 1 97 ? -5.139 8.379 12.850 1.00 94.81 97 ALA A CA 1
ATOM 792 C C . ALA A 1 97 ? -3.963 9.056 13.579 1.00 94.81 97 ALA A C 1
ATOM 794 O O . ALA A 1 97 ? -4.025 9.366 14.771 1.00 94.81 97 ALA A O 1
ATOM 795 N N . LYS A 1 98 ? -2.881 9.341 12.838 1.00 93.75 98 LYS A N 1
ATOM 796 C CA . LYS A 1 98 ? -1.689 10.024 13.377 1.00 93.75 98 LYS A CA 1
ATOM 797 C C . LYS A 1 98 ? -2.008 11.422 13.926 1.00 93.75 98 LYS A C 1
ATOM 799 O O . LYS A 1 98 ? -1.349 11.867 14.854 1.00 93.75 98 LYS A O 1
ATOM 804 N N . SER A 1 99 ? -2.999 12.104 13.359 1.00 94.44 99 SER A N 1
ATOM 805 C CA . SER A 1 99 ? -3.401 13.463 13.740 1.00 94.44 99 SER A CA 1
ATOM 806 C C . SER A 1 99 ? -4.110 13.557 15.096 1.00 94.44 99 SER A C 1
ATOM 808 O O . SER A 1 99 ? -4.268 14.658 15.615 1.00 94.44 99 SER A O 1
ATOM 810 N N . VAL A 1 100 ? -4.550 12.438 15.684 1.00 94.62 100 VAL A N 1
ATOM 811 C CA . VAL A 1 100 ? -5.241 12.449 16.980 1.00 94.62 100 VAL A CA 1
ATOM 812 C C . VAL A 1 100 ? -4.220 12.645 18.101 1.00 94.62 100 VAL A C 1
ATOM 814 O O . VAL A 1 100 ? -3.340 11.807 18.298 1.00 94.62 100 VAL A O 1
ATOM 817 N N . GLY A 1 101 ? -4.353 13.744 18.846 1.00 94.31 101 GLY A N 1
ATOM 818 C CA . GLY A 1 101 ? -3.497 14.057 19.994 1.00 94.31 101 GLY A CA 1
ATOM 819 C C . GLY A 1 101 ? -3.683 13.095 21.172 1.00 94.31 101 GLY A C 1
ATOM 820 O O . GLY A 1 101 ? -4.726 12.454 21.305 1.00 94.31 101 GLY A O 1
ATOM 821 N N . MET A 1 102 ? -2.681 13.023 22.054 1.00 94.00 102 MET A N 1
ATOM 822 C CA . MET A 1 102 ? -2.590 12.000 23.107 1.00 94.00 102 MET A CA 1
ATOM 823 C C . MET A 1 102 ? -3.822 11.943 24.021 1.00 94.00 102 MET A C 1
ATOM 825 O O . MET A 1 102 ? -4.343 10.857 24.254 1.00 94.00 102 MET A O 1
ATOM 829 N N . LYS A 1 103 ? -4.350 13.098 24.452 1.00 93.00 103 LYS A N 1
ATOM 830 C CA . LYS A 1 103 ? -5.560 13.173 25.290 1.00 93.00 103 LYS A CA 1
ATOM 831 C C . LYS A 1 103 ? -6.738 12.414 24.664 1.00 93.00 103 LYS A C 1
ATOM 833 O O . LYS A 1 103 ? -7.298 11.516 25.279 1.00 93.00 103 LYS A O 1
ATOM 838 N N . LYS A 1 104 ? -7.039 12.703 23.393 1.00 91.69 104 LYS A N 1
ATOM 839 C CA . LYS A 1 104 ? -8.103 12.017 22.644 1.00 91.69 104 LYS A CA 1
ATOM 840 C C . LYS A 1 104 ? -7.764 10.553 22.360 1.00 91.69 104 LYS A C 1
ATOM 842 O O . LYS A 1 104 ? -8.671 9.739 22.289 1.00 91.69 104 LYS A O 1
ATOM 847 N N . ARG A 1 105 ? -6.485 10.192 22.197 1.00 93.44 105 ARG A N 1
ATOM 848 C CA . ARG A 1 105 ? -6.087 8.782 22.020 1.00 93.44 105 ARG A CA 1
ATOM 849 C C . ARG A 1 105 ? -6.388 7.955 23.265 1.00 93.44 105 ARG A C 1
ATOM 851 O O . ARG A 1 105 ? -6.924 6.870 23.110 1.00 93.44 105 ARG A O 1
ATOM 858 N N . ILE A 1 106 ? -6.088 8.468 24.459 1.00 92.69 106 ILE A N 1
ATOM 859 C CA . ILE A 1 106 ? -6.403 7.788 25.725 1.00 92.69 106 ILE A CA 1
ATOM 860 C C . ILE A 1 106 ? -7.915 7.574 25.833 1.00 92.69 106 ILE A C 1
ATOM 862 O O . ILE A 1 106 ? -8.362 6.464 26.091 1.00 92.69 106 ILE A O 1
ATOM 866 N N . GLU A 1 107 ? -8.708 8.601 25.521 1.00 91.19 107 GLU A N 1
ATOM 867 C CA . GLU A 1 107 ? -10.171 8.490 25.500 1.00 91.19 107 GLU A CA 1
ATOM 868 C C . GLU A 1 107 ? -10.715 7.482 24.475 1.00 91.19 107 GLU A C 1
ATOM 870 O O . GLU A 1 107 ? -11.806 6.966 24.677 1.00 91.19 107 GLU A O 1
ATOM 875 N N . LEU A 1 108 ? -10.012 7.244 23.363 1.00 90.38 108 LEU A N 1
ATOM 876 C CA . LEU A 1 108 ? -10.404 6.263 22.341 1.00 90.38 108 LEU A CA 1
ATOM 877 C C . LEU A 1 108 ? -9.942 4.840 22.671 1.00 90.38 108 LEU A C 1
ATOM 879 O O . LEU A 1 108 ? -10.494 3.899 22.120 1.00 90.38 108 LEU A O 1
ATOM 883 N N . VAL A 1 109 ? -8.896 4.690 23.486 1.00 89.69 109 VAL A N 1
ATOM 884 C CA . VAL A 1 109 ? -8.347 3.387 23.897 1.00 89.69 109 VAL A CA 1
ATOM 885 C C . VAL A 1 109 ? -9.060 2.855 25.136 1.00 89.69 109 VAL A C 1
ATOM 887 O O . VAL A 1 109 ? -9.239 1.650 25.254 1.00 89.69 109 VAL A O 1
ATOM 890 N N . ASN A 1 110 ? -9.455 3.748 26.044 1.00 87.25 110 ASN A N 1
ATOM 891 C CA . ASN A 1 110 ? -10.175 3.399 27.269 1.00 87.25 110 ASN A CA 1
ATOM 892 C C . ASN A 1 110 ? -11.694 3.271 27.062 1.00 87.25 110 ASN A C 1
ATOM 894 O O . ASN A 1 110 ? -12.401 2.964 28.018 1.00 87.25 110 ASN A O 1
ATOM 898 N N . HIS A 1 111 ? -12.187 3.584 25.862 1.00 71.12 111 HIS A N 1
ATOM 899 C CA . HIS A 1 111 ? -13.570 3.343 25.459 1.00 71.12 111 HIS A CA 1
ATOM 900 C C . HIS A 1 111 ? -13.726 1.892 25.005 1.00 71.12 111 HIS A C 1
ATOM 902 O O . HIS A 1 111 ? -14.793 1.309 25.292 1.00 71.12 111 HIS A O 1
#

Radius of gyration: 20.37 Å; chains: 1; bounding box: 42×36×56 Å

Sequence (111 aa):
MEKNDLLKLRKRRKTKKPNFIRQDSHKKKEVKKRWRRPKGLQSKMRLCKRGYKKCPSQGYRSPSIIRGLHSTGLAPVIVCSKRNLEKISKNEGAIIAKSVGMKKRIELVNH